Protein AF-A0A7R9CAJ5-F1 (afdb_monomer)

Nearest PDB structures (foldseek):
  1nrw-assembly1_A  TM=7.336E-01  e=4.377E-02  Bacillus subtilis
  2pq0-assembly1_A  TM=7.107E-01  e=2.427E-02  Geobacillus kaustophilus HTA426
  3dao-assembly1_A  TM=5.862E-01  e=9.610E-02  unclassified
  5xwb-assembly2_B  TM=5.139E-01  e=1.958E+00  Colwellia psychrerythraea 34H
  7lmx-assembly1_A  TM=3.508E-01  e=2.091E+00  synthetic construct

Structure (mmCIF, N/CA/C/O backbone):
data_AF-A0A7R9CAJ5-F1
#
_entry.id   AF-A0A7R9CAJ5-F1
#
loop_
_atom_site.group_PDB
_atom_site.id
_atom_site.type_symbol
_atom_site.label_atom_id
_atom_site.label_alt_id
_atom_site.label_comp_id
_atom_site.label_asym_id
_atom_site.label_entity_id
_atom_site.label_seq_id
_atom_site.pdbx_PDB_ins_code
_atom_site.Cartn_x
_atom_site.Cartn_y
_atom_site.Cartn_z
_atom_site.occupancy
_atom_site.B_iso_or_equiv
_atom_site.auth_seq_id
_atom_site.auth_comp_id
_atom_site.auth_asym_id
_atom_site.auth_atom_id
_atom_site.pdbx_PDB_model_num
ATOM 1 N N . MET A 1 1 ? -10.104 13.283 -5.592 1.00 54.53 1 MET A N 1
ATOM 2 C CA . MET A 1 1 ? -9.777 11.848 -5.455 1.00 54.53 1 MET A CA 1
ATOM 3 C C . MET A 1 1 ? -8.372 11.645 -6.000 1.00 54.53 1 MET A C 1
ATOM 5 O O . MET A 1 1 ? -8.137 12.111 -7.111 1.00 54.53 1 MET A O 1
ATOM 9 N N . PRO A 1 2 ? -7.419 11.089 -5.235 1.00 67.88 2 PRO A N 1
ATOM 10 C CA . PRO A 1 2 ? -6.079 10.853 -5.760 1.00 67.88 2 PRO A CA 1
ATOM 11 C C . PRO A 1 2 ? -6.148 9.839 -6.909 1.00 67.88 2 PRO A C 1
ATOM 13 O O . PRO A 1 2 ? -6.847 8.832 -6.818 1.00 67.88 2 PRO A O 1
ATOM 16 N N . LEU A 1 3 ? -5.463 10.144 -8.008 1.00 76.62 3 LEU A N 1
ATOM 17 C CA . LEU A 1 3 ? -5.410 9.308 -9.204 1.00 76.62 3 LEU A CA 1
ATOM 18 C C . LEU A 1 3 ? -4.420 8.153 -8.980 1.00 76.62 3 LEU A C 1
ATOM 20 O O . LEU A 1 3 ? -3.270 8.402 -8.615 1.00 76.62 3 LEU A O 1
ATOM 24 N N . LYS A 1 4 ? -4.860 6.912 -9.220 1.00 84.81 4 LYS A N 1
ATOM 25 C CA . LYS A 1 4 ? -3.983 5.742 -9.384 1.00 84.81 4 LYS A CA 1
ATOM 26 C C . LYS A 1 4 ? -3.816 5.479 -10.878 1.00 84.81 4 LYS A C 1
ATOM 28 O O . LYS A 1 4 ? -4.805 5.476 -11.607 1.00 84.81 4 LYS A O 1
ATOM 33 N N . ILE A 1 5 ? -2.582 5.259 -11.322 1.00 86.88 5 ILE A N 1
ATOM 34 C CA . ILE A 1 5 ? -2.272 4.859 -12.698 1.00 86.88 5 ILE A CA 1
ATOM 35 C C . ILE A 1 5 ? -1.613 3.481 -12.653 1.00 86.88 5 ILE A C 1
ATOM 37 O O . ILE A 1 5 ? -0.655 3.271 -11.911 1.00 86.88 5 ILE A O 1
ATOM 41 N N . GLU A 1 6 ? -2.107 2.553 -13.466 1.00 87.38 6 GLU A N 1
ATOM 42 C CA . GLU A 1 6 ? -1.518 1.226 -13.648 1.00 87.38 6 GLU A CA 1
ATOM 43 C C . GLU A 1 6 ? -1.073 1.074 -15.099 1.00 87.38 6 GLU A C 1
ATOM 45 O O . GLU A 1 6 ? -1.857 1.264 -16.030 1.00 87.38 6 GLU A O 1
ATOM 50 N N . ILE A 1 7 ? 0.205 0.760 -15.297 1.00 84.06 7 ILE A N 1
ATOM 51 C CA . ILE A 1 7 ? 0.786 0.571 -16.623 1.00 84.06 7 ILE A CA 1
ATOM 52 C C . ILE A 1 7 ? 1.029 -0.915 -16.822 1.00 84.06 7 ILE A C 1
ATOM 54 O O . ILE A 1 7 ? 1.942 -1.503 -16.236 1.00 84.06 7 ILE A O 1
ATOM 58 N N . TYR A 1 8 ? 0.208 -1.499 -17.684 1.00 81.81 8 TYR A N 1
ATOM 59 C CA . TYR A 1 8 ? 0.313 -2.883 -18.110 1.00 81.81 8 TYR A CA 1
ATOM 60 C C . TYR A 1 8 ? 1.202 -2.989 -19.347 1.00 81.81 8 TYR A C 1
ATOM 62 O O . TYR A 1 8 ? 1.166 -2.151 -20.246 1.00 81.81 8 TYR A O 1
ATOM 70 N N . GLY A 1 9 ? 1.992 -4.053 -19.408 1.00 74.75 9 GLY A N 1
ATOM 71 C CA . GLY A 1 9 ? 2.815 -4.385 -20.562 1.00 74.75 9 GLY A CA 1
ATOM 72 C C . GLY A 1 9 ? 3.014 -5.889 -20.645 1.00 74.75 9 GLY A C 1
ATOM 73 O O . GLY A 1 9 ? 2.669 -6.624 -19.719 1.00 74.75 9 GLY A O 1
ATOM 74 N N . GLN A 1 10 ? 3.591 -6.372 -21.747 1.00 75.12 10 GLN A N 1
ATOM 75 C CA . GLN A 1 10 ? 4.050 -7.761 -21.778 1.00 75.12 10 GLN A CA 1
ATOM 76 C C . GLN A 1 10 ? 5.014 -7.990 -20.606 1.00 75.12 10 GLN A C 1
ATOM 78 O O . GLN A 1 10 ? 5.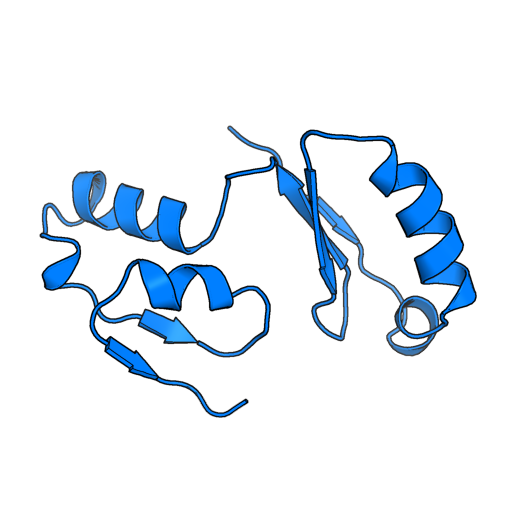920 -7.182 -20.386 1.00 75.12 10 GLN A O 1
ATOM 83 N N . LYS A 1 11 ? 4.814 -9.088 -19.862 1.00 64.62 11 LYS A N 1
ATOM 84 C CA . LYS A 1 11 ? 5.559 -9.424 -18.632 1.00 64.62 11 LYS A CA 1
ATOM 85 C C . LYS A 1 11 ? 7.071 -9.229 -18.772 1.00 64.62 11 LYS A C 1
ATOM 87 O O . LYS A 1 11 ? 7.713 -8.766 -17.837 1.00 64.62 11 LYS A O 1
ATOM 92 N N . ASP A 1 12 ? 7.630 -9.539 -19.936 1.00 65.94 12 ASP A N 1
ATOM 93 C CA . ASP A 1 12 ? 9.070 -9.440 -20.174 1.00 65.94 12 ASP A CA 1
ATOM 94 C C . ASP A 1 12 ? 9.531 -8.018 -20.507 1.00 65.94 12 ASP A C 1
ATOM 96 O O . ASP A 1 12 ? 10.660 -7.652 -20.201 1.00 65.94 12 ASP A O 1
ATOM 100 N N . LEU A 1 13 ? 8.663 -7.182 -21.079 1.00 66.81 13 LEU A N 1
ATOM 101 C CA . LEU A 1 13 ? 8.962 -5.785 -21.404 1.00 66.81 13 LEU A CA 1
ATOM 102 C C . LEU A 1 13 ? 9.101 -4.924 -20.143 1.00 66.81 13 LEU A C 1
ATOM 104 O O . LEU A 1 13 ? 10.028 -4.127 -20.059 1.00 66.81 13 LEU A O 1
ATOM 108 N N . LEU A 1 14 ? 8.251 -5.139 -19.137 1.00 63.03 14 LEU A N 1
ATOM 109 C CA . LEU A 1 14 ? 8.346 -4.448 -17.843 1.00 63.03 14 LEU A CA 1
ATOM 110 C C . LEU A 1 14 ? 9.420 -5.030 -16.916 1.00 63.03 14 LEU A C 1
ATOM 112 O O . LEU A 1 14 ? 9.770 -4.413 -15.917 1.00 63.03 14 LEU A O 1
ATOM 116 N N . LYS A 1 15 ? 9.971 -6.204 -17.236 1.00 63.59 15 LYS A N 1
ATOM 117 C CA . LYS A 1 15 ? 11.167 -6.745 -16.571 1.00 63.59 15 LYS A CA 1
ATOM 118 C C . LYS A 1 15 ? 12.465 -6.254 -17.206 1.00 63.59 15 LYS A C 1
ATOM 120 O O . LYS A 1 15 ? 13.515 -6.327 -16.569 1.00 63.59 15 LYS A O 1
ATOM 125 N N . ARG A 1 16 ? 12.423 -5.748 -18.446 1.00 68.31 16 ARG A N 1
ATOM 126 C CA . ARG A 1 16 ? 13.605 -5.186 -19.110 1.00 68.31 16 ARG A CA 1
ATOM 127 C C . ARG A 1 16 ? 14.033 -3.922 -18.382 1.00 68.31 16 ARG A C 1
ATOM 129 O O . ARG A 1 16 ? 13.332 -2.909 -18.379 1.00 68.31 16 ARG A O 1
ATOM 136 N N . LYS A 1 17 ? 15.228 -4.001 -17.800 1.00 62.75 17 LYS A N 1
ATOM 137 C CA . LYS A 1 17 ? 15.865 -2.930 -17.036 1.00 62.75 17 LYS A CA 1
ATOM 138 C C . LYS A 1 17 ? 15.845 -1.598 -17.791 1.00 62.75 17 LYS A C 1
ATOM 140 O O . LYS A 1 17 ? 15.485 -0.588 -17.215 1.00 62.75 17 LYS A O 1
ATOM 145 N N . GLU A 1 18 ? 16.088 -1.630 -19.098 1.00 65.50 18 GLU A N 1
ATOM 146 C CA . GLU A 1 18 ? 16.132 -0.455 -19.978 1.00 65.50 18 GLU A CA 1
ATOM 147 C C . GLU A 1 18 ? 14.787 0.280 -20.118 1.00 65.50 18 GLU A C 1
ATOM 149 O O . GLU A 1 18 ? 14.749 1.512 -20.160 1.00 65.50 18 GLU A O 1
ATOM 154 N N . VAL A 1 19 ? 13.670 -0.455 -20.190 1.00 65.50 19 VAL A N 1
ATOM 155 C CA . VAL A 1 19 ? 12.323 0.134 -20.304 1.00 65.50 19 VAL A CA 1
ATOM 156 C C . VAL A 1 19 ? 11.924 0.754 -18.974 1.00 65.50 19 VAL A C 1
ATOM 158 O O . VAL A 1 19 ? 11.472 1.901 -18.939 1.00 65.50 19 VAL A O 1
ATOM 161 N N . ASN A 1 20 ? 12.174 0.031 -17.880 1.00 66.31 20 ASN A N 1
ATOM 162 C CA . ASN A 1 20 ? 11.978 0.560 -16.538 1.00 66.31 20 ASN A CA 1
ATOM 163 C C . ASN A 1 20 ? 12.858 1.779 -16.290 1.00 66.31 20 ASN A C 1
ATOM 165 O O . ASN A 1 20 ? 12.352 2.780 -15.815 1.00 66.31 20 ASN A O 1
ATOM 169 N N . GLU A 1 21 ? 14.141 1.758 -16.639 1.00 71.69 21 GLU A N 1
ATOM 170 C CA . GLU A 1 21 ? 15.050 2.879 -16.401 1.00 71.69 21 GLU A CA 1
ATOM 171 C C . GLU A 1 21 ? 14.612 4.132 -17.162 1.00 71.69 21 GLU A C 1
ATOM 173 O O . GLU A 1 21 ? 14.538 5.198 -16.562 1.00 71.69 21 GLU A O 1
ATOM 178 N N . ARG A 1 22 ? 14.223 4.032 -18.440 1.00 75.38 22 ARG A N 1
ATOM 179 C CA . ARG A 1 22 ? 13.756 5.204 -19.206 1.00 75.38 22 ARG A CA 1
ATOM 180 C C . ARG A 1 22 ? 12.449 5.784 -18.669 1.00 75.38 22 ARG A C 1
ATOM 182 O O . ARG A 1 22 ? 12.311 7.007 -18.601 1.00 75.38 22 ARG A O 1
ATOM 189 N N . LEU A 1 23 ? 11.495 4.928 -18.301 1.00 75.81 23 LEU A N 1
ATOM 190 C CA . LEU A 1 23 ? 10.217 5.364 -17.741 1.00 75.81 23 LEU A CA 1
ATOM 191 C C . LEU A 1 23 ? 10.411 5.940 -16.331 1.00 75.81 23 LEU A C 1
ATOM 193 O O . LEU A 1 23 ? 9.953 7.041 -16.040 1.00 75.81 23 LEU A O 1
ATOM 197 N N . LEU A 1 24 ? 11.159 5.236 -15.479 1.00 74.25 24 LEU A N 1
ATOM 198 C CA . LEU A 1 24 ? 11.463 5.648 -14.112 1.00 74.25 24 LEU A CA 1
ATOM 199 C C . LEU A 1 24 ? 12.288 6.927 -14.080 1.00 74.25 24 LEU A C 1
ATOM 201 O O . LEU A 1 24 ? 12.040 7.741 -13.210 1.00 74.25 24 LEU A O 1
ATOM 205 N N . VAL A 1 25 ? 13.229 7.155 -15.001 1.00 79.12 25 VAL A N 1
ATOM 206 C CA . VAL A 1 25 ? 13.983 8.421 -15.054 1.00 79.12 25 VAL A CA 1
ATOM 207 C C . VAL A 1 25 ? 13.041 9.600 -15.286 1.00 79.12 25 VAL A C 1
ATOM 209 O O . VAL A 1 25 ? 13.152 10.596 -14.580 1.00 79.12 25 VAL A O 1
ATOM 212 N N . LYS A 1 26 ? 12.077 9.479 -16.208 1.00 80.12 26 LYS A N 1
ATOM 213 C CA . LYS A 1 26 ? 11.085 10.540 -16.453 1.00 80.12 26 LYS A CA 1
ATOM 214 C C . LYS A 1 26 ? 10.082 10.699 -15.316 1.00 80.12 26 LYS A C 1
ATOM 216 O O . LYS A 1 26 ? 9.621 11.801 -15.071 1.00 80.12 26 LYS A O 1
ATOM 221 N N . LEU A 1 27 ? 9.709 9.613 -14.646 1.00 80.75 27 LEU A N 1
ATOM 222 C CA . LEU A 1 27 ? 8.731 9.664 -13.559 1.00 80.75 27 LEU A CA 1
ATOM 223 C C . LEU A 1 27 ? 9.365 10.080 -12.225 1.00 80.75 27 LEU A C 1
ATOM 225 O O . LEU A 1 27 ? 8.711 10.727 -11.420 1.00 80.75 27 LEU A O 1
ATOM 229 N N . LYS A 1 28 ? 10.649 9.783 -11.997 1.00 74.88 28 LYS A N 1
ATOM 230 C CA . LYS A 1 28 ? 11.392 10.195 -10.795 1.00 74.88 28 LYS A CA 1
ATOM 231 C C . LYS A 1 28 ? 11.596 11.705 -10.694 1.00 74.88 28 LYS A C 1
ATOM 233 O O . LYS A 1 28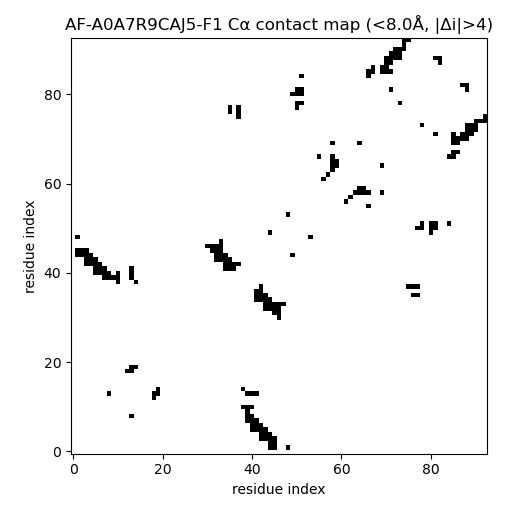 ? 11.938 12.167 -9.615 1.00 74.88 28 LYS A O 1
ATOM 238 N N . THR A 1 29 ? 11.388 12.466 -11.770 1.00 82.06 29 THR A N 1
ATOM 239 C CA . THR A 1 29 ? 11.370 13.937 -11.699 1.00 82.06 29 THR A CA 1
ATOM 240 C C . THR A 1 29 ? 10.084 14.481 -11.070 1.00 82.06 29 THR A C 1
ATOM 242 O O . THR A 1 29 ? 9.962 15.688 -10.899 1.00 82.06 29 THR A O 1
ATOM 245 N N . LEU A 1 30 ? 9.097 13.625 -10.782 1.00 83.62 30 LEU A N 1
ATOM 246 C CA . LEU A 1 30 ? 7.863 13.994 -10.099 1.00 83.62 30 LEU A CA 1
ATOM 247 C C . LEU A 1 30 ? 7.997 13.659 -8.608 1.00 83.62 30 LEU A C 1
ATOM 249 O O . LEU A 1 30 ? 7.942 12.498 -8.205 1.00 83.62 30 LEU A O 1
ATOM 253 N N . ASP A 1 31 ? 8.144 14.683 -7.770 1.00 82.44 31 ASP A N 1
ATOM 254 C CA . ASP A 1 31 ? 8.407 14.512 -6.330 1.00 82.44 31 ASP A CA 1
ATOM 255 C C . ASP A 1 31 ? 7.194 14.032 -5.519 1.00 82.44 31 ASP A C 1
ATOM 257 O O . ASP A 1 31 ? 7.320 13.654 -4.347 1.00 82.44 31 ASP A O 1
ATOM 261 N N . ASN A 1 32 ? 6.010 14.069 -6.130 1.00 87.81 32 ASN A N 1
ATOM 262 C CA . ASN A 1 32 ? 4.713 13.840 -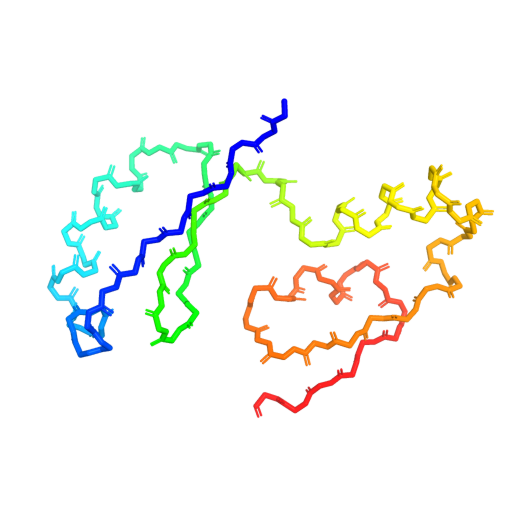5.505 1.00 87.81 32 ASN A CA 1
ATOM 263 C C . ASN A 1 32 ? 4.093 12.480 -5.853 1.00 87.81 32 ASN A C 1
ATOM 265 O O . ASN A 1 32 ? 2.904 12.289 -5.592 1.00 87.81 32 ASN A O 1
ATOM 269 N N . ILE A 1 33 ? 4.869 11.541 -6.403 1.00 87.06 33 ILE A N 1
ATOM 270 C CA . ILE A 1 33 ? 4.398 10.187 -6.715 1.00 87.06 33 ILE A CA 1
ATOM 271 C C . ILE A 1 33 ? 5.251 9.095 -6.060 1.00 87.06 33 ILE A C 1
ATOM 273 O O . ILE A 1 33 ? 6.409 9.293 -5.697 1.00 87.06 33 ILE A O 1
ATOM 277 N N . SER A 1 34 ? 4.660 7.916 -5.914 1.00 84.62 34 SER A N 1
ATOM 278 C CA . SER A 1 34 ? 5.313 6.664 -5.543 1.00 84.62 34 SER A CA 1
ATOM 279 C C . SER A 1 34 ? 5.081 5.645 -6.652 1.00 84.62 34 SER A C 1
ATOM 281 O O . SER A 1 34 ? 3.983 5.571 -7.202 1.00 84.62 34 SER A O 1
ATOM 283 N N . ILE A 1 35 ? 6.124 4.891 -7.003 1.00 83.56 35 ILE A N 1
ATOM 284 C CA . ILE A 1 35 ? 6.100 3.934 -8.112 1.00 83.56 35 ILE A CA 1
ATOM 285 C C . ILE A 1 35 ? 6.446 2.551 -7.570 1.00 83.56 35 ILE A C 1
ATOM 287 O O . ILE A 1 35 ? 7.496 2.382 -6.949 1.00 83.56 35 ILE A O 1
ATOM 291 N N . PHE A 1 36 ? 5.598 1.564 -7.841 1.00 81.31 36 PHE A N 1
ATOM 292 C CA . PHE A 1 36 ? 5.773 0.181 -7.408 1.00 81.31 36 PHE A CA 1
ATOM 293 C C . PHE A 1 36 ? 5.813 -0.747 -8.619 1.00 81.31 36 PHE A C 1
ATOM 295 O O . PHE A 1 36 ? 5.054 -0.581 -9.572 1.00 81.31 36 PHE A O 1
ATOM 302 N N . SER A 1 37 ? 6.696 -1.745 -8.585 1.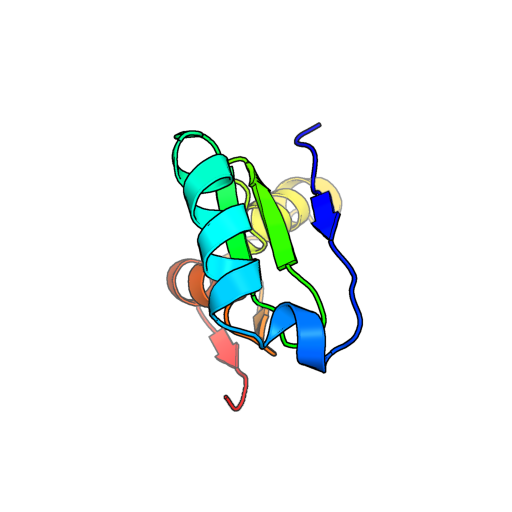00 78.81 37 SER A N 1
ATOM 303 C CA . SER A 1 37 ? 6.701 -2.826 -9.571 1.00 78.81 37 SER A CA 1
ATOM 304 C C . SER A 1 37 ? 6.011 -4.045 -8.980 1.00 78.81 37 SER A C 1
ATOM 306 O O . SER A 1 37 ? 6.476 -4.597 -7.984 1.00 78.81 37 SER A O 1
ATOM 308 N N . VAL A 1 38 ? 4.909 -4.466 -9.602 1.00 77.25 38 VAL A N 1
ATOM 309 C CA . VAL A 1 38 ? 4.040 -5.547 -9.106 1.00 77.25 38 VAL A CA 1
ATOM 310 C C . VAL A 1 38 ? 4.090 -6.742 -10.061 1.00 77.25 38 VAL A C 1
ATOM 312 O O . VAL A 1 38 ? 3.073 -7.300 -10.468 1.00 77.25 38 VAL A O 1
ATOM 315 N N . GLY A 1 39 ? 5.305 -7.099 -10.497 1.00 74.50 39 GLY A N 1
ATOM 316 C CA . GLY A 1 39 ? 5.647 -8.266 -11.328 1.00 74.50 39 GLY A CA 1
ATOM 317 C C . GLY A 1 39 ? 5.086 -8.296 -12.762 1.00 74.50 39 GLY A C 1
ATOM 318 O O . GLY A 1 39 ? 5.759 -8.768 -13.676 1.00 74.50 39 GLY A O 1
ATOM 319 N N . SER A 1 40 ? 3.867 -7.806 -12.968 1.00 76.75 40 SER A N 1
ATOM 320 C CA . SER A 1 40 ? 3.086 -7.809 -14.207 1.00 76.75 40 SER A CA 1
ATOM 321 C C . SER A 1 40 ? 2.774 -6.402 -14.720 1.00 76.75 40 SER A C 1
ATOM 323 O O . SER A 1 40 ? 2.464 -6.245 -15.897 1.00 76.75 40 SER A O 1
ATOM 325 N N . HIS A 1 41 ? 2.867 -5.395 -13.855 1.00 82.62 41 HIS A N 1
ATOM 326 C CA . HIS A 1 41 ? 2.569 -4.002 -14.155 1.00 82.62 41 HIS A CA 1
ATOM 327 C C . HIS A 1 41 ? 3.382 -3.072 -13.244 1.00 82.62 41 HIS A C 1
ATOM 329 O O . HIS A 1 41 ? 4.007 -3.508 -12.266 1.00 82.62 41 HIS A O 1
ATOM 335 N N . LEU A 1 42 ? 3.388 -1.787 -13.593 1.00 83.81 42 LEU A N 1
ATOM 336 C CA . LEU A 1 42 ? 3.847 -0.710 -12.721 1.00 83.81 42 LEU A CA 1
ATOM 337 C C . LEU A 1 42 ? 2.634 0.017 -12.147 1.00 83.81 42 LEU A C 1
ATOM 339 O O . LEU A 1 42 ? 1.724 0.380 -12.891 1.00 83.81 42 LEU A O 1
ATOM 343 N N . GLU A 1 43 ? 2.647 0.263 -10.846 1.00 86.69 43 GLU A N 1
ATOM 344 C CA . GLU A 1 43 ? 1.664 1.106 -10.172 1.00 86.69 43 GLU A CA 1
ATOM 345 C C . GLU A 1 43 ? 2.285 2.466 -9.871 1.00 86.69 43 GLU A C 1
ATOM 347 O O . GLU A 1 43 ? 3.398 2.543 -9.351 1.00 86.69 43 GLU A O 1
ATOM 352 N N . ILE A 1 44 ? 1.557 3.537 -10.173 1.00 87.25 44 ILE A N 1
ATOM 353 C CA . ILE A 1 44 ? 1.926 4.910 -9.843 1.00 87.25 44 ILE A CA 1
ATOM 354 C C . ILE A 1 44 ? 0.803 5.506 -9.002 1.00 87.25 44 ILE A C 1
ATOM 356 O O . ILE A 1 44 ? -0.359 5.537 -9.419 1.00 87.25 44 ILE A O 1
ATOM 360 N N . LEU A 1 45 ? 1.157 5.984 -7.815 1.00 87.81 45 L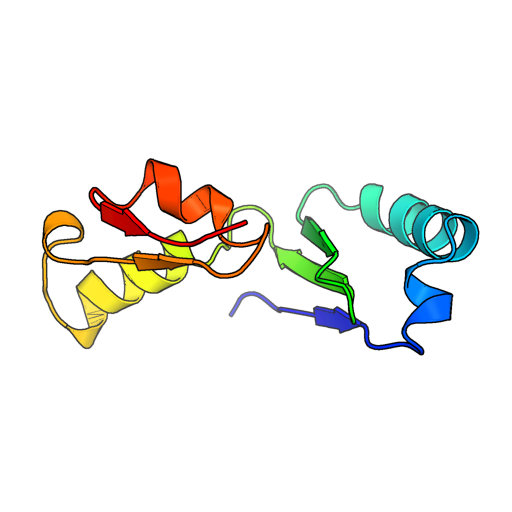EU A N 1
ATOM 361 C CA . LEU A 1 45 ? 0.233 6.572 -6.849 1.00 87.81 45 LEU A CA 1
ATOM 362 C C . LEU A 1 45 ? 0.747 7.940 -6.414 1.00 87.81 45 LEU A C 1
ATOM 364 O O . LEU A 1 45 ? 1.949 8.197 -6.467 1.00 87.81 45 LEU A O 1
ATOM 368 N N . PHE A 1 46 ? -0.141 8.811 -5.938 1.00 88.12 46 PHE A N 1
ATOM 369 C CA . PHE A 1 46 ? 0.294 10.005 -5.218 1.00 88.12 46 PHE A CA 1
ATOM 370 C C . PHE A 1 46 ? 1.090 9.614 -3.972 1.00 88.12 46 PHE A C 1
ATOM 372 O O . PHE A 1 46 ? 0.748 8.674 -3.255 1.00 88.12 46 PHE A O 1
ATOM 379 N N . LYS A 1 47 ? 2.150 10.371 -3.701 1.00 80.50 47 LYS A N 1
ATOM 380 C CA . LYS A 1 47 ? 2.973 10.205 -2.508 1.00 80.50 47 LYS A CA 1
ATOM 381 C C . LYS A 1 47 ? 2.093 10.337 -1.267 1.00 80.50 47 LYS A C 1
ATOM 383 O O . LYS A 1 47 ? 1.231 11.212 -1.206 1.00 80.50 47 LYS A O 1
ATOM 388 N N . ASN A 1 48 ? 2.321 9.458 -0.296 1.00 79.12 48 ASN A N 1
ATOM 389 C CA . ASN A 1 48 ? 1.545 9.323 0.944 1.00 79.12 48 ASN A CA 1
ATOM 390 C C . ASN A 1 48 ? 0.121 8.760 0.779 1.00 79.12 48 ASN A C 1
ATOM 392 O O . ASN A 1 48 ? -0.595 8.666 1.772 1.00 79.12 48 ASN A O 1
ATOM 396 N N . ILE A 1 49 ? -0.291 8.354 -0.428 1.00 85.06 49 ILE A N 1
ATOM 397 C CA . ILE A 1 49 ? -1.513 7.569 -0.625 1.00 85.06 49 ILE A CA 1
ATOM 398 C C . ILE A 1 49 ? -1.124 6.100 -0.702 1.00 85.06 49 ILE A C 1
ATOM 400 O O . ILE A 1 49 ? -0.452 5.668 -1.638 1.00 85.06 49 ILE A O 1
ATOM 404 N N . THR A 1 50 ? -1.537 5.337 0.302 1.00 85.44 50 THR A N 1
ATOM 405 C CA . THR A 1 50 ? -1.126 3.941 0.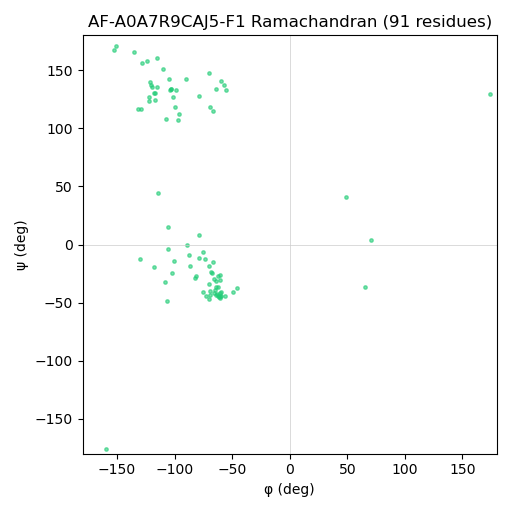471 1.00 85.44 50 THR A CA 1
ATOM 406 C C . THR A 1 50 ? -2.306 3.033 0.826 1.00 85.44 50 THR A C 1
ATOM 408 O O . THR A 1 50 ? -3.374 3.523 1.216 1.00 85.44 50 THR A O 1
ATOM 411 N N . LYS A 1 51 ? -2.132 1.706 0.725 1.00 85.56 51 LYS A N 1
ATOM 412 C CA . LYS A 1 51 ? -3.166 0.740 1.137 1.00 85.56 51 LYS A CA 1
ATOM 413 C C . LYS A 1 51 ? -3.501 0.899 2.622 1.00 85.56 51 LYS A C 1
ATOM 415 O O . LYS A 1 51 ? -4.681 0.924 2.969 1.00 85.56 51 LYS A O 1
ATOM 420 N N . ALA A 1 52 ? -2.498 1.116 3.478 1.00 86.62 52 ALA A N 1
ATOM 421 C CA . ALA A 1 52 ? -2.719 1.361 4.902 1.00 86.62 52 ALA A CA 1
ATOM 422 C C . ALA A 1 52 ? -3.593 2.601 5.160 1.00 86.62 52 ALA A C 1
ATOM 424 O O . ALA A 1 52 ? -4.552 2.533 5.932 1.00 86.62 52 ALA A O 1
ATOM 425 N N . SER A 1 53 ? -3.331 3.706 4.449 1.00 89.12 53 SER A N 1
ATOM 426 C CA . SER A 1 53 ? -4.144 4.926 4.566 1.00 89.12 53 SER A CA 1
ATOM 427 C C . SER A 1 53 ? -5.603 4.704 4.143 1.00 89.12 53 SER A C 1
ATOM 429 O O . SER A 1 53 ? -6.521 5.215 4.787 1.00 89.12 53 SER A O 1
ATOM 431 N N . ALA A 1 54 ? -5.835 3.883 3.112 1.00 88.81 54 ALA A N 1
ATOM 432 C CA . ALA A 1 54 ? -7.177 3.535 2.655 1.00 88.81 54 ALA A CA 1
ATOM 433 C C . ALA A 1 54 ? -7.912 2.652 3.671 1.00 88.81 54 ALA A C 1
ATOM 435 O O . ALA A 1 54 ? -9.075 2.906 3.975 1.00 88.81 54 ALA A O 1
ATOM 436 N N . ILE A 1 55 ? -7.236 1.654 4.247 1.00 90.75 55 ILE A N 1
ATOM 437 C CA . ILE A 1 55 ? -7.813 0.799 5.290 1.00 90.75 55 ILE A CA 1
ATOM 438 C C . ILE A 1 55 ? -8.160 1.619 6.534 1.00 90.75 55 ILE A C 1
ATOM 440 O O . ILE A 1 55 ? -9.253 1.464 7.070 1.00 90.75 55 ILE A O 1
ATOM 444 N N . SER A 1 56 ? -7.289 2.540 6.954 1.00 90.06 56 SER A N 1
ATOM 445 C CA . SER A 1 56 ? -7.583 3.446 8.068 1.00 90.06 56 SER A CA 1
ATOM 446 C C . SER A 1 56 ? -8.805 4.321 7.798 1.00 90.06 56 SER A C 1
ATOM 448 O O . SER A 1 56 ? -9.671 4.473 8.662 1.00 90.06 56 SER A O 1
ATOM 450 N N . TRP A 1 57 ? -8.935 4.832 6.573 1.00 92.38 57 TRP A N 1
ATOM 451 C CA . TRP A 1 57 ? -10.133 5.555 6.170 1.00 92.38 57 TRP A CA 1
ATOM 452 C C . TRP A 1 57 ? -11.386 4.665 6.232 1.00 92.38 57 TRP A C 1
ATOM 454 O O . TRP A 1 57 ? -12.396 5.091 6.789 1.00 92.38 57 TRP A O 1
ATOM 464 N N . MET A 1 58 ? -11.327 3.425 5.734 1.00 93.81 58 MET A N 1
ATOM 465 C CA . MET A 1 58 ? -12.461 2.491 5.786 1.00 93.81 58 MET A CA 1
ATOM 466 C C . MET A 1 58 ? -12.853 2.122 7.221 1.00 93.81 58 MET A C 1
ATOM 468 O O . MET A 1 58 ? -14.041 2.120 7.539 1.00 93.81 58 MET A O 1
ATOM 472 N N . ALA A 1 59 ? -11.879 1.850 8.094 1.00 93.25 59 ALA A N 1
ATOM 473 C CA . ALA A 1 59 ? -12.118 1.535 9.501 1.00 93.25 59 ALA A CA 1
ATOM 474 C C . ALA A 1 59 ? -12.914 2.652 10.191 1.00 93.25 59 ALA A C 1
ATOM 476 O O . ALA A 1 59 ? -13.915 2.382 10.846 1.00 93.25 59 ALA A O 1
ATOM 477 N N . ASN A 1 60 ? -12.541 3.911 9.947 1.00 93.50 60 ASN A N 1
ATOM 478 C CA . ASN A 1 60 ? -13.201 5.066 10.554 1.00 93.50 60 ASN A CA 1
ATOM 479 C C . ASN A 1 60 ? -14.574 5.382 9.938 1.00 93.50 60 ASN A C 1
ATOM 481 O O . ASN A 1 60 ? -15.500 5.742 10.661 1.00 93.50 60 ASN A O 1
ATOM 485 N N . ASN A 1 61 ? -14.709 5.280 8.611 1.00 96.00 61 ASN A N 1
ATOM 486 C CA . ASN A 1 61 ? -15.862 5.840 7.891 1.00 96.00 61 ASN A CA 1
ATOM 487 C C . ASN A 1 61 ? -16.912 4.804 7.476 1.00 96.00 61 ASN A C 1
ATOM 489 O O . ASN A 1 61 ? -18.064 5.171 7.268 1.00 96.00 61 ASN A O 1
ATOM 493 N N . ILE A 1 62 ? -16.525 3.536 7.318 1.00 96.44 62 ILE A N 1
ATOM 494 C CA . ILE A 1 62 ? -17.430 2.461 6.885 1.00 96.44 62 ILE A CA 1
ATOM 495 C C . ILE A 1 62 ? -17.768 1.546 8.059 1.00 96.44 62 ILE A C 1
ATOM 497 O O . ILE A 1 62 ? -18.935 1.239 8.280 1.00 96.44 62 ILE A O 1
ATOM 501 N N . TYR A 1 63 ? -16.751 1.109 8.803 1.00 94.88 63 TYR A N 1
ATOM 502 C CA . TYR A 1 63 ? -16.909 0.076 9.832 1.00 94.88 63 TYR A CA 1
ATOM 503 C C . TYR A 1 63 ? -17.003 0.628 11.257 1.00 94.88 63 TYR A C 1
ATOM 505 O O . TYR A 1 63 ? -17.403 -0.099 12.162 1.00 94.88 63 TYR A O 1
ATOM 513 N N . SER A 1 64 ? -16.641 1.899 11.453 1.00 94.81 64 SER A N 1
ATOM 514 C CA . SER A 1 64 ? -16.592 2.574 12.755 1.00 94.81 64 SER A CA 1
ATOM 515 C C . SER A 1 64 ? -15.853 1.763 13.832 1.00 94.81 64 SER A C 1
ATOM 517 O O . SER A 1 64 ? -16.287 1.702 14.981 1.00 94.81 64 SER A O 1
ATOM 519 N N . CYS A 1 65 ? -14.736 1.133 13.457 1.00 92.44 65 CYS A N 1
ATOM 520 C CA . CYS A 1 65 ? -13.912 0.307 14.340 1.00 92.44 65 CYS A CA 1
ATOM 521 C C . CYS A 1 65 ? -12.518 0.911 14.543 1.00 92.44 65 CYS A C 1
ATOM 523 O O . CYS A 1 65 ? -12.054 1.731 13.745 1.00 92.44 65 CYS A O 1
ATOM 525 N N . SER A 1 66 ? -11.825 0.490 15.606 1.00 89.94 66 SER A N 1
ATOM 526 C CA . SER A 1 66 ? -10.438 0.897 15.819 1.00 89.94 66 SER A CA 1
ATOM 527 C C . SER A 1 66 ? -9.529 0.229 14.794 1.00 89.94 66 SER A C 1
ATOM 529 O O . SER A 1 66 ? -9.737 -0.924 14.421 1.00 89.94 66 SER A O 1
ATOM 531 N N . ILE A 1 67 ? -8.458 0.915 14.392 1.00 87.50 67 ILE A N 1
ATOM 532 C CA . ILE A 1 67 ? -7.413 0.310 13.555 1.00 87.50 67 ILE A CA 1
ATOM 533 C C . ILE A 1 67 ? -6.746 -0.890 14.245 1.00 87.50 67 ILE A C 1
ATOM 535 O O . ILE A 1 67 ? -6.278 -1.805 13.576 1.00 87.50 67 ILE A O 1
ATOM 539 N N . ASN A 1 68 ? -6.756 -0.914 15.582 1.00 87.06 68 ASN A N 1
ATOM 540 C CA . ASN A 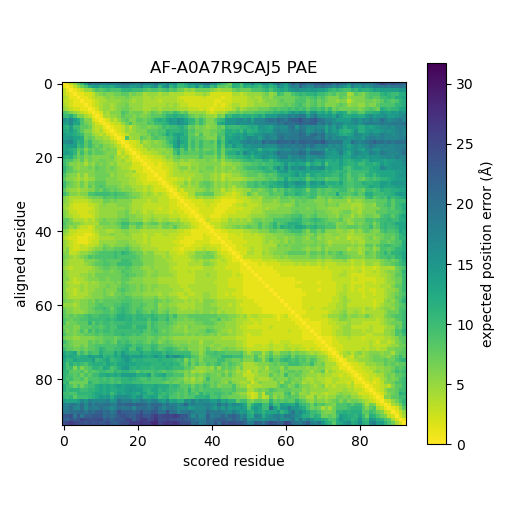1 68 ? -6.230 -2.020 16.383 1.00 87.06 68 ASN A CA 1
ATOM 541 C C . ASN A 1 68 ? -7.093 -3.287 16.286 1.00 87.06 68 ASN A C 1
ATOM 543 O O . ASN A 1 68 ? -6.601 -4.372 16.580 1.00 87.06 68 ASN A O 1
ATOM 547 N N . ASP A 1 69 ? -8.349 -3.150 15.850 1.00 88.69 69 ASP A N 1
ATOM 548 C CA . ASP A 1 69 ? -9.268 -4.268 15.619 1.00 88.69 69 ASP A CA 1
ATOM 549 C C . ASP A 1 69 ? -9.153 -4.810 14.182 1.00 88.69 69 ASP A C 1
ATOM 551 O O . ASP A 1 69 ? -9.854 -5.747 13.799 1.00 88.69 69 ASP A O 1
ATOM 555 N N . VAL A 1 70 ? -8.280 -4.214 13.362 1.00 87.00 70 VAL A N 1
ATOM 556 C CA . VAL A 1 70 ? -8.095 -4.566 11.956 1.00 87.00 70 VAL A CA 1
ATOM 557 C C . VAL A 1 70 ? -6.845 -5.424 11.788 1.00 87.00 70 VAL A C 1
ATOM 559 O O . VAL A 1 70 ? -5.737 -5.042 12.166 1.00 87.00 70 VAL A O 1
ATOM 562 N N . MET A 1 71 ? -7.020 -6.576 11.143 1.00 88.00 71 MET A N 1
ATOM 563 C CA . MET A 1 71 ? -5.929 -7.435 10.688 1.00 88.00 71 MET A CA 1
ATOM 564 C C . MET A 1 71 ? -5.748 -7.282 9.177 1.00 88.00 71 MET A C 1
ATOM 566 O O . MET A 1 71 ? -6.718 -7.362 8.421 1.00 88.00 71 MET A O 1
ATOM 570 N N . ALA A 1 72 ? -4.503 -7.104 8.736 1.00 83.94 72 ALA A N 1
ATOM 571 C CA . ALA A 1 72 ? -4.154 -7.033 7.321 1.00 83.94 72 ALA A CA 1
ATOM 572 C C . ALA A 1 72 ? -3.470 -8.333 6.864 1.00 83.94 72 ALA A C 1
ATOM 574 O O . ALA A 1 72 ? -2.674 -8.930 7.590 1.00 83.94 72 ALA A O 1
ATOM 575 N N . ILE A 1 73 ? -3.765 -8.776 5.643 1.00 84.31 73 ILE A N 1
ATOM 576 C CA . ILE A 1 73 ? -3.086 -9.905 4.994 1.00 84.31 73 ILE A CA 1
ATOM 577 C C . ILE A 1 73 ? -2.386 -9.348 3.761 1.00 84.31 73 ILE A C 1
ATOM 579 O O . ILE A 1 73 ? -3.003 -8.617 2.988 1.00 84.31 73 ILE A O 1
ATOM 583 N N . ARG A 1 74 ? -1.101 -9.671 3.601 1.00 77.25 74 ARG A N 1
ATOM 584 C CA . ARG A 1 74 ? -0.257 -9.136 2.526 1.00 77.25 74 ARG A CA 1
ATOM 585 C C . ARG A 1 74 ? 0.096 -10.197 1.495 1.00 77.25 74 ARG A C 1
ATOM 587 O O . ARG A 1 74 ? 0.251 -11.371 1.843 1.00 77.25 74 ARG A O 1
ATOM 594 N N . ASP A 1 75 ? 0.311 -9.759 0.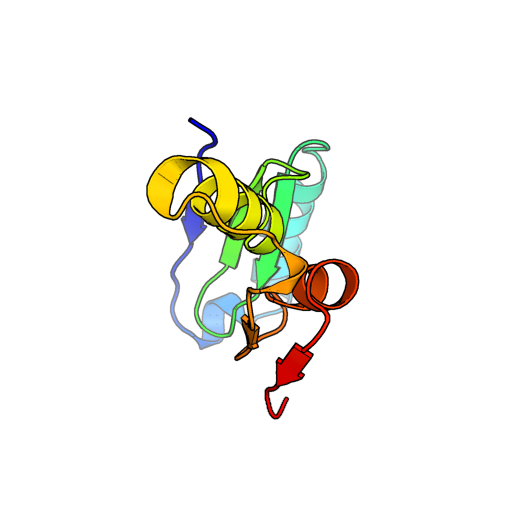264 1.00 78.94 75 ASP A N 1
ATOM 595 C CA . ASP A 1 75 ? 0.714 -10.602 -0.858 1.00 78.94 75 ASP A CA 1
ATOM 596 C C . ASP A 1 75 ? 1.922 -10.056 -1.642 1.00 78.94 75 ASP A C 1
ATOM 598 O O . ASP A 1 75 ? 2.529 -10.807 -2.407 1.00 78.94 75 ASP A O 1
ATOM 602 N N . GLY A 1 76 ? 2.341 -8.800 -1.431 1.00 73.00 76 GLY A N 1
ATOM 603 C CA . GLY A 1 76 ? 3.439 -8.209 -2.198 1.00 73.00 76 GLY A CA 1
ATOM 604 C C . GLY A 1 76 ? 4.145 -7.001 -1.576 1.00 73.00 76 GLY A C 1
ATOM 605 O O . GLY A 1 76 ? 3.903 -6.576 -0.451 1.00 73.00 76 GLY A O 1
ATOM 606 N N . ASN A 1 77 ? 5.084 -6.423 -2.332 1.00 70.12 77 ASN A N 1
ATOM 607 C CA . ASN A 1 77 ? 5.927 -5.313 -1.863 1.00 70.12 77 ASN A CA 1
ATOM 608 C C . ASN A 1 77 ? 5.161 -3.997 -1.639 1.00 70.12 77 ASN A C 1
ATOM 610 O O . ASN A 1 77 ? 5.621 -3.153 -0.872 1.00 70.12 77 ASN A O 1
ATOM 614 N N . ASN A 1 78 ? 4.015 -3.804 -2.298 1.00 70.50 78 ASN A N 1
ATOM 615 C CA . ASN A 1 78 ? 3.163 -2.623 -2.112 1.00 70.50 78 ASN A CA 1
ATOM 616 C C . ASN A 1 78 ? 2.297 -2.693 -0.837 1.00 70.50 78 ASN A C 1
ATOM 618 O O . ASN A 1 78 ? 1.446 -1.831 -0.649 1.00 70.50 78 ASN A O 1
ATOM 622 N N . ASP A 1 79 ? 2.534 -3.691 0.020 1.00 76.81 79 ASP A N 1
ATOM 623 C CA . ASP A 1 79 ? 1.889 -3.879 1.323 1.00 76.81 79 ASP A CA 1
ATOM 624 C C . ASP A 1 79 ? 2.797 -3.538 2.509 1.00 76.81 79 ASP A C 1
ATOM 626 O O . ASP A 1 79 ? 2.392 -3.655 3.666 1.00 76.81 79 ASP A O 1
ATOM 630 N N . LEU A 1 80 ? 4.065 -3.191 2.258 1.00 76.88 80 LEU A N 1
ATOM 631 C CA . LEU A 1 80 ? 5.049 -2.983 3.325 1.00 76.88 80 LEU A CA 1
ATOM 632 C C . LEU A 1 80 ? 4.654 -1.855 4.283 1.00 76.88 80 LEU A C 1
ATOM 634 O O . LEU A 1 80 ? 4.971 -1.921 5.467 1.00 76.88 80 LEU A O 1
ATOM 638 N N . ASP A 1 81 ? 3.937 -0.850 3.788 1.00 76.94 81 ASP A N 1
ATOM 639 C CA . ASP A 1 81 ? 3.380 0.239 4.589 1.00 76.94 81 ASP A CA 1
ATOM 640 C C . ASP A 1 81 ? 2.366 -0.256 5.631 1.00 76.94 81 ASP A C 1
ATOM 642 O O . ASP A 1 81 ? 2.237 0.351 6.689 1.00 76.94 81 ASP A O 1
ATOM 646 N N . MET A 1 82 ? 1.694 -1.385 5.391 1.00 80.56 82 MET A N 1
ATOM 647 C CA . MET A 1 82 ? 0.756 -1.971 6.351 1.0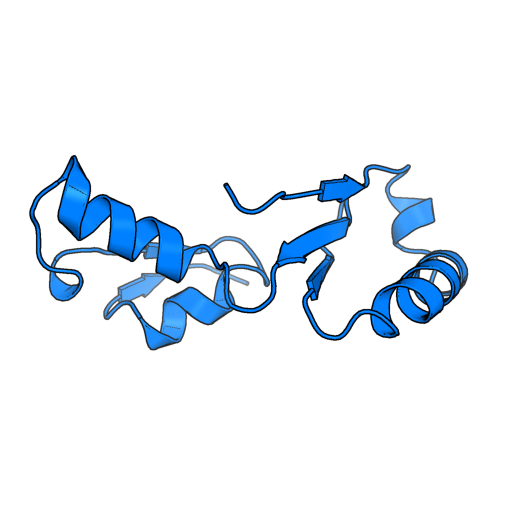0 80.56 82 MET A CA 1
ATOM 648 C C . MET A 1 82 ? 1.462 -2.501 7.612 1.00 80.56 82 MET A C 1
ATOM 650 O O . MET A 1 82 ? 0.856 -2.535 8.680 1.00 80.56 82 MET A O 1
ATOM 654 N N . LEU A 1 83 ? 2.753 -2.853 7.546 1.00 76.75 83 LEU A N 1
ATOM 655 C CA . LEU A 1 83 ? 3.499 -3.364 8.708 1.00 76.75 83 LEU A CA 1
ATOM 656 C C . LEU A 1 83 ? 3.642 -2.346 9.841 1.00 76.75 83 LEU A C 1
ATOM 658 O O . LEU A 1 83 ? 3.724 -2.739 11.000 1.00 76.75 83 LEU A O 1
ATOM 662 N N . SER A 1 84 ? 3.708 -1.052 9.523 1.00 75.62 84 SER A N 1
ATOM 663 C CA . SER A 1 84 ? 3.825 -0.004 10.541 1.00 75.62 84 SER A CA 1
ATOM 664 C C . SER A 1 84 ? 2.474 0.470 11.078 1.00 75.62 84 SER A C 1
ATOM 666 O O . SER A 1 84 ? 2.451 1.221 12.049 1.00 75.62 84 SER A O 1
ATOM 668 N N . TRP A 1 85 ? 1.364 0.038 10.469 1.00 76.69 85 TRP A N 1
ATOM 669 C CA . TRP A 1 85 ? 0.012 0.493 10.810 1.00 76.69 85 TRP A CA 1
ATOM 670 C C . TRP A 1 85 ? -0.818 -0.567 11.533 1.00 76.69 85 TRP A C 1
ATOM 672 O O . TRP A 1 85 ? -1.654 -0.207 12.358 1.00 76.69 85 TRP A O 1
ATOM 682 N N . PHE A 1 86 ? -0.606 -1.854 11.242 1.00 78.75 86 PHE A N 1
ATOM 683 C CA . PHE A 1 86 ? -1.442 -2.940 11.758 1.00 78.75 86 PHE A CA 1
ATOM 684 C C . PHE A 1 86 ? -0.659 -3.870 12.676 1.00 78.75 86 PHE A C 1
ATOM 686 O O . PHE A 1 86 ? 0.447 -4.304 12.357 1.00 78.75 86 PHE A O 1
ATOM 693 N N . PHE A 1 87 ? -1.275 -4.215 13.808 1.00 66.69 87 PHE A N 1
ATOM 694 C CA . PHE A 1 87 ? -0.665 -5.043 14.851 1.00 66.69 87 PHE A CA 1
ATOM 695 C C . PHE A 1 87 ? -0.390 -6.481 14.383 1.00 66.69 87 PHE A C 1
ATOM 697 O O . PHE A 1 87 ? 0.551 -7.124 14.843 1.00 66.69 87 PHE A O 1
ATOM 704 N N . ILE A 1 88 ? -1.201 -6.983 13.445 1.00 62.91 88 ILE A N 1
ATOM 705 C CA . ILE A 1 88 ? -1.044 -8.310 12.851 1.00 62.91 88 ILE A CA 1
ATOM 706 C C . ILE A 1 88 ? -1.068 -8.174 11.331 1.00 62.91 88 ILE A C 1
ATOM 708 O O . ILE A 1 88 ? -2.078 -7.790 10.738 1.00 62.91 88 ILE A O 1
ATOM 712 N N . CYS A 1 89 ? 0.055 -8.531 10.712 1.00 61.44 89 CYS A N 1
ATOM 713 C CA . CYS A 1 89 ? 0.209 -8.610 9.268 1.00 61.44 89 CYS A CA 1
ATOM 714 C C . CYS A 1 89 ? 0.870 -9.951 8.913 1.00 61.44 89 CYS A C 1
ATOM 716 O O . CYS A 1 89 ? 1.992 -10.222 9.342 1.00 61.44 89 CYS A O 1
ATOM 718 N N . TYR A 1 90 ? 0.168 -10.816 8.171 1.00 60.69 90 TYR A N 1
ATOM 719 C CA . TYR A 1 90 ? 0.648 -12.154 7.794 1.00 60.69 90 TYR A CA 1
ATOM 720 C C . TYR A 1 90 ? 0.729 -12.296 6.270 1.00 60.69 90 TYR A C 1
ATOM 722 O O . TYR A 1 90 ? -0.194 -11.904 5.558 1.00 60.69 90 TYR A O 1
ATOM 730 N N . GLY A 1 91 ? 1.827 -12.870 5.768 1.00 57.44 91 GLY A N 1
ATOM 731 C CA . GLY A 1 91 ? 1.997 -13.208 4.352 1.00 57.44 91 GLY A CA 1
ATOM 732 C C . GLY A 1 91 ? 3.408 -13.712 4.040 1.00 57.44 91 GLY A C 1
ATOM 733 O O . GLY A 1 91 ? 4.396 -13.076 4.429 1.00 57.44 91 GLY A O 1
ATOM 734 N N . LYS A 1 92 ? 3.499 -14.863 3.355 1.00 43.47 92 LYS A N 1
ATOM 735 C CA . LYS A 1 92 ? 4.753 -15.401 2.803 1.00 43.47 92 LYS A CA 1
ATOM 736 C C . LYS A 1 92 ? 5.200 -14.503 1.646 1.00 43.47 92 LYS A C 1
ATOM 738 O O . LYS A 1 92 ? 4.462 -14.382 0.674 1.00 43.47 92 LYS A O 1
ATOM 743 N N . CYS A 1 93 ? 6.375 -13.891 1.778 1.00 44.00 93 CYS A N 1
ATOM 744 C CA . CYS A 1 93 ? 7.103 -13.325 0.641 1.00 44.00 93 CYS A CA 1
ATOM 745 C C . CYS A 1 93 ? 7.767 -14.447 -0.160 1.00 44.00 93 CYS A C 1
ATOM 747 O O . CYS A 1 93 ? 8.201 -15.434 0.483 1.00 44.00 93 CYS A O 1
#

Sequence (93 aa):
MPLKIEIYGQKDLLKRKEVNERLLVKLKTLDNISIFSVGSHLEILFKNITKASAISWMANNIYSCSINDVMAIRDGNNDLDMLSWFFICYGKC

Secondary structure (DSSP, 8-state):
-PPPEEEE--TTTTT-HHHHHHHHHHHTT-TTEEEEE-SSEEEEEETT--HHHHHHHHIIIII---GGG--EE--SGGGGGGGGT-S-EE---

Foldseek 3Di:
DWDKDKAFDALVQCVPPVNCCVVCVVVVVPPQWDWDDPSGIIIITGPPDAPLVVVCVCCVPPVVHDLAVDAEEDDDDSCPVVVVRYPHYDDDD

Solvent-accessible surface area (backbone atoms only — not comparable to full-atom values): 5663 Å² total; per-residue (Å²): 131,86,66,74,47,75,50,77,54,60,55,65,55,70,63,34,63,69,55,43,48,59,52,47,59,66,51,66,75,44,90,59,51,41,78,46,80,66,83,52,35,39,41,38,30,43,53,94,63,48,65,46,57,51,50,52,49,41,27,59,74,74,66,69,44,58,59,85,79,42,74,49,77,46,82,58,83,85,42,59,68,33,61,84,68,28,90,44,69,53,62,82,126

InterPro domains:
  IPR023214 HAD superfamily [G3DSA:3.40.50.1000] (49-86)
  IPR036412 HAD-like superfamily [SSF56784] (33-86)

Radius of gyration: 15.41 Å; Cα contacts (8 Å, |Δi|>4): 115; chains: 1; bounding box: 34×30×38 Å

Mean predicted aligned error: 7.7 Å

pLDDT: mean 78.76, std 10.93, range [43.47, 96.44]

Organism: Metamycoplasma salivarium (NCBI:txid2124)